Protein AF-A0A350IWK3-F1 (afdb_monomer)

Foldseek 3Di:
DFPWDWDFQDDPPDTWTDTDGQAAEEEEFCDDDQWRHCVSVQVVCLVPHPWYWYWADDPLETFTDTDNDPVQFDQHPPRTTDHDDDTDDQLSYAEYEDEFQAAEPQQFTHDPPSCHCLVRVVSYNAYEYEEAPVRYDHDDDDDPSGDGHPYYIHD

pLDDT: mean 78.11, std 16.42, range [32.16, 96.31]

Mean predicted aligned error: 7.58 Å

Nearest PDB structures (foldseek):
  1sou-assembly1_A  TM=8.693E-01  e=7.064E-11  Aquifex aeolicus
  1wkc-assembly1_A  TM=8.914E-01  e=4.932E-10  Thermus thermophilus HB8
  1ydm-assembly1_A  TM=8.195E-01  e=1.551E-08  Bacillus subtilis
  5n02-assembly1_A  TM=6.049E-01  e=8.762E-02  Myxococcus xanthus DK 1622
  5e38-assembly1_C  TM=3.078E-01  e=1.199E-01  Mycobacterium tuberculosis H37Rv

Solvent-accessible surface area (backbone atoms only — not comparable to full-atom values): 9184 Å² total; per-residue (Å²): 133,86,65,58,44,79,43,74,40,85,44,100,92,47,89,35,76,48,76,45,68,89,60,46,40,34,47,48,65,83,68,63,91,91,44,61,83,49,62,70,46,42,54,49,39,52,75,72,51,63,60,33,28,33,54,28,81,54,89,66,31,63,39,38,16,63,46,80,55,81,86,67,39,40,86,41,74,95,76,37,64,21,55,64,80,67,66,58,65,55,83,69,36,52,37,40,50,37,79,44,67,31,33,26,91,78,30,42,68,42,56,96,80,67,54,35,61,54,68,45,54,89,56,41,76,36,40,34,32,43,31,50,68,84,32,56,44,93,71,71,93,73,59,97,73,61,67,60,40,80,45,74,48,49,73

Secondary structure (DSSP, 8-state):
---EEEEEEEETTEEEEEEEESS-EE------SS----HHHHHHHHHHSS-EEEEEEETTEEEEEEES-GGG-EE-GGG-EE--SPEEPGGG-SEEEEE-SEE-TT--EE-SSS-TTHHHHTT-SEEEEEE-GGGB-S-----TTPPPPSEEEE-

Radius of gyration: 14.92 Å; Cα contacts (8 Å, |Δi|>4): 323; chains: 1; bounding box: 38×37×39 Å

Structure (mmCIF, N/CA/C/O backbone):
data_AF-A0A350IWK3-F1
#
_entry.id   AF-A0A350IWK3-F1
#
loop_
_atom_site.group_PDB
_atom_site.id
_atom_site.type_symbol
_atom_site.label_atom_id
_atom_site.label_alt_id
_atom_site.label_comp_id
_atom_site.label_asym_id
_atom_site.label_entity_id
_atom_site.label_seq_id
_atom_site.pdbx_PDB_ins_code
_atom_site.Cartn_x
_atom_site.Cartn_y
_atom_site.Cartn_z
_atom_site.occupancy
_atom_site.B_iso_or_equiv
_atom_site.auth_seq_id
_atom_site.auth_comp_id
_atom_site.auth_asym_id
_atom_site.auth_atom_id
_atom_site.pdbx_PDB_model_num
ATOM 1 N N . MET A 1 1 ? -25.024 9.715 -7.743 1.00 33.62 1 MET A N 1
ATOM 2 C CA . MET A 1 1 ? -23.892 10.657 -7.831 1.00 33.62 1 MET A CA 1
ATOM 3 C C . MET A 1 1 ? -22.684 9.918 -7.297 1.00 33.62 1 MET A C 1
ATOM 5 O O . MET A 1 1 ? -22.769 9.425 -6.181 1.00 33.62 1 MET A O 1
ATOM 9 N N . ARG A 1 2 ? -21.663 9.690 -8.132 1.00 32.16 2 ARG A N 1
ATOM 10 C CA . ARG A 1 2 ? -20.391 9.110 -7.688 1.00 32.16 2 ARG A CA 1
ATOM 11 C C . ARG A 1 2 ? -19.604 10.245 -7.052 1.00 32.16 2 ARG A C 1
ATOM 13 O O . ARG A 1 2 ? -19.197 11.164 -7.755 1.00 32.16 2 ARG A O 1
ATOM 20 N N . ASP A 1 3 ? -19.497 10.214 -5.733 1.00 37.78 3 ASP A N 1
ATOM 21 C CA . ASP A 1 3 ? -18.648 11.142 -4.998 1.00 37.78 3 ASP A CA 1
ATOM 22 C C . ASP A 1 3 ? -17.224 10.590 -5.089 1.00 37.78 3 ASP A C 1
ATOM 24 O O . ASP A 1 3 ? -16.801 9.815 -4.232 1.00 37.78 3 ASP A O 1
ATOM 28 N N . SER A 1 4 ? -16.548 10.903 -6.194 1.00 37.75 4 SER A N 1
ATOM 29 C CA . SER A 1 4 ? -15.166 10.504 -6.443 1.00 37.75 4 SER A CA 1
ATOM 30 C C . SER A 1 4 ? -14.224 11.627 -6.002 1.00 37.75 4 SER A C 1
ATOM 32 O O . SER A 1 4 ? -14.411 12.779 -6.397 1.00 37.75 4 SER A O 1
ATOM 34 N N . PHE A 1 5 ? -13.220 11.307 -5.187 1.00 45.19 5 PHE A N 1
ATOM 35 C CA . PHE A 1 5 ? -12.220 12.274 -4.707 1.00 45.19 5 PHE A CA 1
ATOM 36 C C . PHE A 1 5 ? -10.936 12.190 -5.526 1.00 45.19 5 PHE A C 1
ATOM 38 O O . PHE A 1 5 ? -10.643 11.131 -6.070 1.00 45.19 5 PHE A O 1
ATOM 45 N N . LEU A 1 6 ? -10.198 13.301 -5.609 1.00 43.19 6 LEU A N 1
ATOM 46 C CA . LEU A 1 6 ? -8.987 13.455 -6.412 1.00 43.19 6 LEU A CA 1
ATOM 47 C C . LEU A 1 6 ? -7.758 13.472 -5.499 1.00 43.19 6 LEU A C 1
ATOM 49 O O . LEU A 1 6 ? -7.542 14.458 -4.796 1.00 43.19 6 LEU A O 1
ATOM 53 N N . ILE A 1 7 ? -6.952 12.413 -5.515 1.00 54.84 7 ILE A N 1
ATOM 54 C CA . ILE A 1 7 ? -5.631 12.445 -4.872 1.00 54.84 7 ILE A CA 1
ATOM 55 C C . ILE A 1 7 ? -4.611 12.955 -5.889 1.00 54.84 7 ILE A C 1
ATOM 57 O O . ILE A 1 7 ? -4.555 12.453 -7.013 1.00 54.84 7 ILE A O 1
ATOM 61 N N . PHE A 1 8 ? -3.849 13.971 -5.487 1.00 49.22 8 PHE A N 1
ATOM 62 C CA . PHE A 1 8 ? -2.804 14.601 -6.284 1.00 49.22 8 PHE A CA 1
ATOM 63 C C . PHE A 1 8 ? -1.438 14.060 -5.862 1.00 49.22 8 PHE A C 1
ATOM 65 O O . PHE A 1 8 ? -1.075 14.155 -4.690 1.00 49.22 8 PHE A O 1
ATOM 72 N N . PHE A 1 9 ? -0.697 13.520 -6.824 1.00 52.00 9 PHE A N 1
ATOM 73 C CA . PHE A 1 9 ? 0.733 13.265 -6.698 1.00 52.00 9 PHE A CA 1
ATOM 74 C C . PHE A 1 9 ? 1.436 14.327 -7.552 1.00 52.00 9 PHE A C 1
ATOM 76 O O . PHE A 1 9 ? 1.142 14.430 -8.743 1.00 52.00 9 PHE A O 1
ATOM 83 N N . ASP A 1 10 ? 2.260 15.172 -6.928 1.00 39.41 10 ASP A N 1
ATOM 84 C CA . ASP A 1 10 ? 3.076 16.176 -7.622 1.00 39.41 10 ASP A CA 1
ATOM 85 C C . ASP A 1 10 ? 4.519 15.693 -7.641 1.00 39.41 10 ASP A C 1
ATOM 87 O O . ASP A 1 10 ? 5.173 15.668 -6.597 1.00 39.41 10 ASP A O 1
ATOM 91 N N . GLU A 1 11 ? 5.036 15.383 -8.820 1.00 46.12 11 GLU A N 1
ATOM 92 C CA . GLU A 1 11 ? 6.419 15.711 -9.126 1.00 46.12 11 GLU A CA 1
ATOM 93 C C . GLU A 1 11 ? 6.443 16.525 -10.416 1.00 46.12 11 GLU A C 1
ATOM 95 O O . GLU A 1 11 ? 5.673 16.280 -11.349 1.00 46.12 11 GLU A O 1
ATOM 100 N N . CYS A 1 12 ? 7.294 17.556 -10.423 1.00 40.09 12 CYS A N 1
ATOM 101 C CA . CYS A 1 12 ? 7.477 18.515 -11.506 1.00 40.09 12 CYS A CA 1
ATOM 102 C C . CYS A 1 12 ? 7.205 17.887 -12.888 1.00 40.09 12 CYS A C 1
ATOM 104 O O . CYS A 1 12 ? 8.060 17.186 -13.415 1.00 40.09 12 CYS A O 1
ATOM 106 N N . HIS A 1 13 ? 6.048 18.219 -13.479 1.00 37.75 13 HIS A N 1
ATOM 107 C CA . HIS A 1 13 ? 5.638 18.030 -14.885 1.00 37.75 13 HIS A CA 1
ATOM 108 C C . HIS A 1 13 ? 4.591 16.944 -15.229 1.00 37.75 13 HIS A C 1
ATOM 110 O O . HIS A 1 13 ? 4.029 17.045 -16.324 1.00 37.75 13 HIS A O 1
ATOM 116 N N . SER A 1 14 ? 4.194 16.039 -14.324 1.00 41.09 14 SER A N 1
ATOM 117 C CA . SER A 1 14 ? 3.117 15.049 -14.573 1.00 41.09 14 SER A CA 1
ATOM 118 C C . SER A 1 14 ? 1.984 15.200 -13.557 1.00 41.09 14 SER A C 1
ATOM 120 O O . SER A 1 14 ? 2.236 15.332 -12.369 1.00 41.09 14 SER A O 1
ATOM 122 N N . LYS A 1 15 ? 0.715 15.205 -13.992 1.00 47.72 15 LYS A N 1
ATOM 123 C CA . LYS A 1 15 ? -0.431 15.189 -13.063 1.00 47.72 15 LYS A CA 1
ATOM 124 C C . LYS A 1 15 ? -1.127 13.845 -13.144 1.00 47.72 15 LYS A C 1
ATOM 126 O O . LYS A 1 15 ? -1.816 13.580 -14.130 1.00 47.72 15 LYS A O 1
ATOM 131 N N . SER A 1 16 ? -0.993 13.050 -12.093 1.00 52.12 16 SER A N 1
ATOM 132 C CA . SER A 1 16 ? -1.735 11.804 -11.947 1.00 52.12 16 SER A CA 1
ATOM 133 C C . SER A 1 16 ? -2.844 11.950 -10.924 1.00 52.12 16 SER A C 1
ATOM 135 O O . SER A 1 16 ? -2.706 12.607 -9.892 1.00 52.12 16 SER A O 1
ATOM 137 N N . TYR A 1 17 ? -3.977 11.347 -11.260 1.00 51.50 17 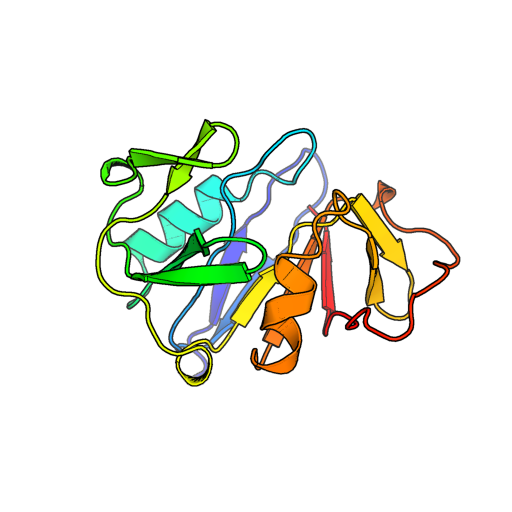TYR A N 1
ATOM 138 C CA . TYR A 1 17 ? -5.231 11.504 -10.553 1.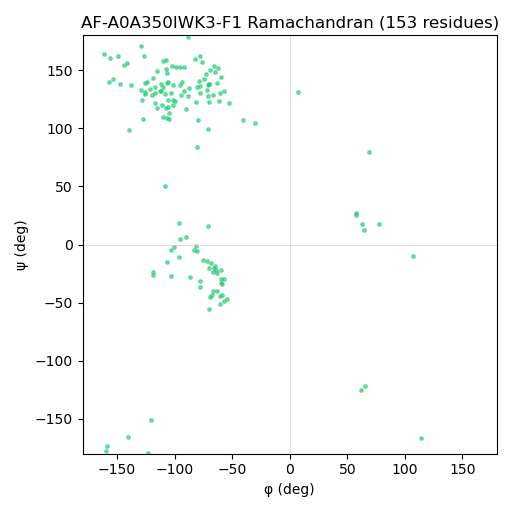00 51.50 17 TYR A CA 1
ATOM 139 C C . TYR A 1 17 ? -5.789 10.134 -10.224 1.00 51.50 17 TYR A C 1
ATOM 141 O O . TYR A 1 17 ? -6.029 9.325 -11.121 1.00 51.50 17 TYR A O 1
ATOM 149 N N . LEU A 1 18 ? -6.047 9.8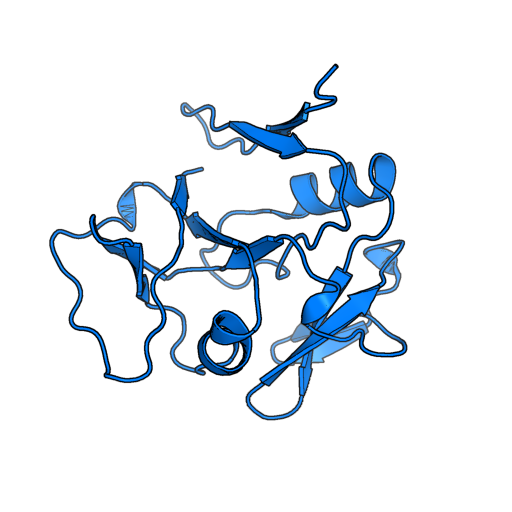96 -8.944 1.00 57.94 18 LEU A N 1
ATOM 150 C CA . LEU A 1 18 ? -6.805 8.733 -8.518 1.00 57.94 18 LEU A CA 1
ATOM 151 C C . LEU A 1 18 ? -8.202 9.162 -8.101 1.00 57.94 18 LEU A C 1
ATOM 153 O O . LEU A 1 18 ? -8.341 10.015 -7.228 1.00 57.94 18 LEU A O 1
ATOM 157 N N . PHE A 1 19 ? -9.208 8.546 -8.722 1.00 51.25 19 PHE A N 1
ATOM 158 C CA . PHE A 1 19 ? -10.609 8.676 -8.344 1.00 51.25 19 PHE A CA 1
ATOM 159 C C . PHE A 1 19 ? -10.965 7.594 -7.329 1.00 51.25 19 PHE A C 1
ATOM 161 O O . PHE A 1 19 ? -10.927 6.405 -7.641 1.00 51.25 19 PHE A O 1
ATOM 168 N N . LEU A 1 20 ? -11.322 8.015 -6.120 1.00 54.09 20 LEU A N 1
ATOM 169 C CA . LEU A 1 20 ? -11.719 7.122 -5.035 1.00 54.09 20 LEU A CA 1
ATOM 170 C C . LEU A 1 20 ? -13.232 7.207 -4.789 1.00 54.09 20 LEU A C 1
ATOM 172 O O . LEU A 1 20 ? -13.722 8.272 -4.424 1.00 54.09 20 LEU A O 1
ATOM 176 N N . ASP A 1 21 ? -13.966 6.105 -4.978 1.00 50.69 21 ASP A N 1
ATOM 177 C CA . ASP A 1 21 ? -15.399 6.000 -4.645 1.00 50.69 21 ASP A CA 1
ATOM 178 C C . ASP A 1 21 ? -15.585 5.743 -3.141 1.00 50.69 21 ASP A C 1
ATOM 180 O O . ASP A 1 21 ? -14.900 4.883 -2.601 1.00 50.69 21 ASP A O 1
ATOM 184 N N . LYS A 1 22 ? -16.529 6.432 -2.472 1.00 46.28 22 LYS A N 1
ATOM 185 C CA . LYS A 1 22 ? -16.849 6.258 -1.032 1.00 46.28 22 LYS A CA 1
ATOM 186 C C . LYS A 1 22 ? -16.852 4.775 -0.586 1.00 46.28 22 LYS A C 1
ATOM 188 O O . LYS A 1 22 ? -17.806 4.053 -0.873 1.00 46.28 22 LYS A O 1
ATOM 193 N N . GLY A 1 23 ? -15.826 4.372 0.169 1.00 50.59 23 GLY A N 1
ATOM 194 C CA . GLY A 1 23 ? -15.609 3.046 0.771 1.00 50.59 23 GLY A CA 1
ATOM 195 C C . GLY A 1 23 ? -14.630 3.133 1.954 1.00 50.59 23 GLY A C 1
ATOM 196 O O . GLY A 1 23 ? -14.283 4.242 2.355 1.00 50.59 23 GLY A O 1
ATOM 197 N N . HIS A 1 24 ? -14.212 2.006 2.539 1.00 51.69 24 HIS A N 1
ATOM 198 C CA . HIS A 1 24 ? -13.167 1.991 3.577 1.00 51.69 24 HIS A CA 1
ATOM 199 C C . HIS A 1 24 ? -11.806 2.045 2.875 1.00 51.69 24 HIS A C 1
ATOM 201 O O . HIS A 1 24 ? -11.510 1.200 2.030 1.00 51.69 24 HIS A O 1
ATOM 207 N N . PHE A 1 25 ? -10.973 3.042 3.172 1.00 60.44 25 PHE A N 1
ATOM 208 C CA . PHE A 1 25 ? -9.769 3.298 2.380 1.00 60.44 25 PHE A CA 1
ATOM 209 C C . PHE A 1 25 ? -8.503 2.929 3.139 1.00 60.44 25 PHE A C 1
ATOM 211 O O . PHE A 1 25 ? -8.260 3.404 4.241 1.00 60.44 25 PHE A O 1
ATOM 218 N N . ILE A 1 26 ? -7.627 2.144 2.520 1.00 60.78 26 ILE A N 1
ATOM 219 C CA . ILE A 1 26 ? -6.245 2.034 2.988 1.00 60.78 26 ILE A CA 1
ATOM 220 C C . ILE A 1 26 ? -5.379 2.877 2.086 1.00 60.78 26 ILE A C 1
ATOM 222 O O . ILE A 1 26 ? -5.264 2.621 0.886 1.00 60.78 26 ILE A O 1
ATOM 226 N N . ILE A 1 27 ? -4.725 3.852 2.702 1.00 62.16 27 ILE A N 1
ATOM 227 C CA . ILE A 1 27 ? -3.599 4.539 2.094 1.00 62.16 27 ILE A CA 1
ATOM 228 C C . ILE A 1 27 ? -2.352 3.980 2.743 1.00 62.16 27 ILE A C 1
ATOM 230 O O . ILE A 1 27 ? -2.301 3.749 3.942 1.00 62.16 27 ILE A O 1
ATOM 234 N N . ALA A 1 28 ? -1.411 3.604 1.900 1.00 62.38 28 ALA A N 1
ATOM 235 C CA . ALA A 1 28 ? -0.393 2.656 2.272 1.00 62.38 28 ALA A CA 1
ATOM 236 C C . ALA A 1 28 ? 0.829 3.291 2.911 1.00 62.38 28 ALA A C 1
ATOM 238 O O . ALA A 1 28 ? 0.896 4.498 3.083 1.00 62.38 28 ALA A O 1
ATOM 239 N N . HIS A 1 29 ? 1.731 2.378 3.269 1.00 61.22 29 HIS A N 1
ATOM 240 C CA . HIS A 1 29 ? 3.129 2.527 3.645 1.00 61.22 29 HIS A CA 1
ATOM 241 C C . HIS A 1 29 ? 3.657 3.953 3.818 1.00 61.22 29 HIS A C 1
ATOM 243 O O . HIS A 1 29 ? 3.574 4.801 2.937 1.00 61.22 29 HIS A O 1
ATOM 249 N N . LEU A 1 30 ? 4.340 4.185 4.934 1.00 61.25 30 LEU A N 1
ATOM 250 C CA . LEU A 1 30 ? 5.240 5.325 4.970 1.00 61.25 30 LEU A CA 1
ATOM 251 C C . LEU A 1 30 ? 6.386 5.052 3.986 1.00 61.25 30 LEU A C 1
ATOM 253 O O . LEU A 1 30 ? 6.972 3.966 4.064 1.00 61.25 30 LEU A O 1
ATOM 257 N N . PRO A 1 31 ? 6.684 5.999 3.081 1.00 59.59 31 PRO A N 1
ATOM 258 C CA . PRO A 1 31 ? 7.674 5.798 2.043 1.00 59.59 31 PRO A CA 1
ATOM 259 C C . PRO A 1 31 ? 9.045 5.513 2.654 1.00 59.59 31 PRO A C 1
ATOM 261 O O . PRO A 1 31 ? 9.526 6.232 3.535 1.00 59.59 31 PRO A O 1
ATOM 264 N N . VAL A 1 32 ? 9.677 4.457 2.167 1.00 63.00 32 VAL A N 1
ATOM 265 C CA . VAL A 1 32 ? 11.035 4.046 2.507 1.00 63.00 32 VAL A CA 1
ATOM 266 C C . VAL A 1 32 ? 11.875 4.126 1.238 1.00 63.00 32 VAL A C 1
ATOM 268 O O . VAL A 1 32 ? 11.475 3.658 0.181 1.00 63.00 32 VAL A O 1
ATOM 271 N N . HIS A 1 33 ? 13.083 4.679 1.333 1.00 71.62 33 HIS A N 1
ATOM 272 C CA . HIS A 1 33 ? 14.019 4.775 0.204 1.00 71.62 33 HIS A CA 1
ATOM 273 C C . HIS A 1 33 ? 13.540 5.682 -0.951 1.00 71.62 33 HIS A C 1
ATOM 275 O O . HIS A 1 33 ? 13.382 6.880 -0.742 1.00 71.62 33 HIS A O 1
ATOM 281 N N . GLN A 1 34 ? 13.422 5.141 -2.170 1.00 71.50 34 GLN A N 1
ATOM 282 C CA . GLN A 1 34 ? 13.068 5.847 -3.413 1.00 71.50 34 GLN A CA 1
ATOM 283 C C . GLN A 1 34 ? 11.643 5.466 -3.839 1.00 71.50 34 GLN A C 1
ATOM 285 O O . GLN A 1 34 ? 11.409 5.024 -4.960 1.00 71.50 34 GLN A O 1
ATOM 290 N N . GLU A 1 35 ? 10.709 5.560 -2.899 1.00 76.62 35 GLU A N 1
ATOM 291 C CA . GLU A 1 35 ? 9.281 5.368 -3.140 1.00 76.62 35 GLU A CA 1
ATOM 292 C C . GLU A 1 35 ? 8.609 6.727 -3.372 1.00 76.62 35 GLU A C 1
ATOM 294 O O . GLU A 1 35 ? 9.065 7.756 -2.866 1.00 76.62 35 GLU A O 1
ATOM 299 N N . VAL A 1 36 ? 7.504 6.730 -4.119 1.00 79.38 36 VAL A N 1
ATOM 300 C CA . VAL A 1 36 ? 6.671 7.926 -4.294 1.00 79.38 36 VAL A CA 1
ATOM 301 C C . VAL A 1 36 ? 6.207 8.422 -2.927 1.00 79.38 36 VAL A C 1
ATOM 303 O O . VAL A 1 36 ? 5.687 7.653 -2.115 1.00 79.38 36 VAL A O 1
ATOM 306 N N . ASN A 1 37 ? 6.346 9.723 -2.673 1.00 78.56 37 ASN A N 1
ATOM 307 C CA . ASN A 1 37 ? 5.862 10.307 -1.432 1.00 78.56 37 ASN A CA 1
ATOM 308 C C . ASN A 1 37 ? 4.326 10.352 -1.407 1.00 78.56 37 ASN A C 1
ATOM 310 O O . ASN A 1 37 ? 3.704 11.265 -1.949 1.00 78.56 37 ASN A O 1
ATOM 314 N N . ILE A 1 38 ? 3.719 9.382 -0.725 1.00 79.44 38 ILE A N 1
ATOM 315 C CA . ILE A 1 38 ? 2.265 9.295 -0.566 1.00 79.44 38 ILE A CA 1
ATOM 316 C C . ILE A 1 38 ? 1.747 9.923 0.738 1.00 79.44 38 ILE A C 1
ATOM 318 O O . ILE A 1 38 ? 0.546 9.866 0.994 1.00 79.44 38 ILE A O 1
ATOM 322 N N . ILE A 1 39 ? 2.603 10.560 1.550 1.00 80.31 39 ILE A N 1
ATOM 323 C CA . ILE A 1 39 ? 2.182 11.219 2.802 1.00 80.31 39 ILE A CA 1
ATOM 324 C C . ILE A 1 39 ? 1.058 12.243 2.563 1.00 80.31 39 ILE A C 1
ATOM 326 O O . ILE A 1 39 ? 0.047 12.148 3.260 1.00 80.31 39 ILE A O 1
ATOM 330 N N . PRO A 1 40 ? 1.130 13.140 1.554 1.00 77.94 40 PRO A N 1
ATOM 331 C CA . PRO A 1 40 ? 0.048 14.097 1.302 1.00 77.94 40 PRO A CA 1
ATOM 332 C C . PRO A 1 40 ? -1.294 13.420 0.991 1.00 77.94 40 PRO A C 1
ATOM 334 O O . PRO A 1 40 ? -2.355 13.919 1.365 1.00 77.94 40 PRO A O 1
ATOM 337 N N . ALA A 1 41 ? -1.259 12.255 0.334 1.00 76.69 41 ALA A N 1
ATOM 338 C CA . ALA A 1 41 ? -2.449 11.457 0.071 1.00 76.69 41 ALA A CA 1
ATOM 339 C C . ALA A 1 41 ? -3.040 10.886 1.368 1.00 76.69 41 ALA A C 1
ATOM 341 O O . ALA A 1 41 ? -4.257 10.946 1.554 1.00 76.69 41 ALA A O 1
ATOM 342 N N . ILE A 1 42 ? -2.189 10.375 2.270 1.00 80.38 42 ILE A N 1
ATOM 343 C CA . ILE A 1 42 ? -2.605 9.874 3.589 1.00 80.38 42 ILE A CA 1
ATOM 344 C C . ILE A 1 42 ? -3.248 11.003 4.399 1.00 80.38 42 ILE A C 1
ATOM 346 O O . ILE A 1 42 ? -4.362 10.840 4.888 1.00 80.38 42 ILE A O 1
ATOM 350 N N . GLU A 1 43 ? -2.584 12.155 4.507 1.00 81.56 43 GLU A N 1
ATOM 351 C CA . GLU A 1 43 ? -3.083 13.320 5.249 1.00 81.56 43 GLU A CA 1
ATOM 352 C C . GLU A 1 43 ? -4.430 13.802 4.707 1.00 81.56 43 GLU A C 1
ATOM 354 O O . GLU A 1 43 ? -5.367 14.051 5.471 1.00 81.56 43 GLU A O 1
ATOM 359 N N . TYR A 1 44 ? -4.566 13.870 3.380 1.00 78.44 44 TYR A N 1
ATOM 360 C CA . TYR A 1 44 ? -5.827 14.223 2.741 1.00 78.44 44 TYR A CA 1
ATOM 361 C C . TYR A 1 44 ? -6.937 13.223 3.083 1.00 78.44 44 TYR A C 1
ATOM 363 O O . TYR A 1 44 ? -8.055 13.629 3.410 1.00 78.44 44 TYR A O 1
ATOM 371 N N . ALA A 1 45 ? -6.652 11.921 3.040 1.00 78.31 45 ALA A N 1
ATOM 372 C CA . ALA A 1 45 ? -7.636 10.900 3.377 1.00 78.31 45 ALA A CA 1
ATOM 373 C C . ALA A 1 45 ? -8.030 10.918 4.850 1.00 78.31 45 ALA A C 1
ATOM 375 O O . ALA A 1 45 ? -9.215 10.810 5.144 1.00 78.31 45 ALA A O 1
ATOM 376 N N . LEU A 1 46 ? -7.076 11.126 5.760 1.00 81.06 46 LEU A N 1
ATOM 377 C CA . LEU A 1 46 ? -7.359 11.296 7.186 1.00 81.06 46 LEU A CA 1
ATOM 378 C C . LEU A 1 46 ? -8.295 12.491 7.433 1.00 81.06 46 LEU A C 1
ATOM 380 O O . LEU A 1 46 ? -9.153 12.434 8.310 1.00 81.06 46 LEU A O 1
ATOM 384 N N . CYS A 1 47 ? -8.182 13.552 6.626 1.00 81.81 47 CYS A N 1
ATOM 385 C CA . CYS A 1 47 ? -9.054 14.724 6.719 1.00 81.81 47 CYS A CA 1
ATOM 386 C C . CYS A 1 47 ? -10.447 14.532 6.095 1.00 81.81 47 CYS A C 1
ATOM 388 O O . CYS A 1 47 ? -11.399 15.196 6.510 1.00 81.81 47 CYS A O 1
ATOM 390 N N . THR A 1 48 ? -10.573 13.709 5.050 1.00 74.69 48 THR A N 1
ATOM 391 C CA . THR A 1 48 ? -11.752 13.726 4.157 1.00 74.69 48 THR A CA 1
ATOM 392 C C . THR A 1 48 ? -12.540 12.424 4.113 1.00 74.69 48 THR A C 1
ATOM 394 O O . THR A 1 48 ? -13.731 12.439 3.789 1.00 74.69 48 THR A O 1
ATOM 397 N N . LEU A 1 49 ? -11.904 11.304 4.440 1.00 72.75 49 LEU A N 1
ATOM 398 C CA . LEU A 1 49 ? -12.477 9.971 4.353 1.00 72.75 49 LEU A CA 1
ATOM 399 C C . LEU A 1 49 ? -12.770 9.439 5.755 1.00 72.75 49 LEU A C 1
ATOM 401 O O . LEU A 1 49 ? -12.229 9.898 6.759 1.00 72.75 49 LEU A O 1
ATOM 405 N N . LYS A 1 50 ? -13.667 8.458 5.825 1.00 66.25 50 LYS A N 1
ATOM 406 C CA . LYS A 1 50 ? -13.859 7.664 7.036 1.00 66.25 50 LYS A CA 1
ATOM 407 C C . LYS A 1 50 ? -13.019 6.400 6.878 1.00 66.25 50 LYS A C 1
ATOM 409 O O . LYS A 1 50 ? -13.026 5.818 5.796 1.00 66.25 50 LYS A O 1
ATOM 414 N N . ASN A 1 51 ? -12.326 6.009 7.947 1.00 77.25 51 ASN A N 1
ATOM 415 C CA . ASN A 1 51 ? -11.576 4.757 8.049 1.00 77.25 51 ASN A CA 1
ATOM 416 C C . ASN A 1 51 ? -10.330 4.700 7.144 1.00 77.25 51 ASN A C 1
ATOM 418 O O . ASN A 1 51 ? -10.358 4.081 6.081 1.00 77.25 51 ASN A O 1
ATOM 422 N N . VAL A 1 52 ? -9.239 5.338 7.588 1.00 84.38 52 VAL A N 1
ATOM 423 C CA . VAL A 1 52 ? -7.893 5.146 7.028 1.00 84.38 52 VAL A CA 1
ATOM 424 C C . VAL A 1 52 ? -7.198 4.049 7.816 1.00 84.38 52 VAL A C 1
ATOM 426 O O . VAL A 1 52 ? -7.191 4.085 9.044 1.00 84.38 52 VAL A O 1
ATOM 429 N N . TYR A 1 53 ? -6.584 3.090 7.134 1.00 88.00 53 TYR A N 1
ATOM 430 C CA . TYR A 1 53 ? -5.770 2.074 7.795 1.00 88.00 53 TYR A CA 1
ATOM 431 C C . TYR A 1 53 ? -4.336 2.150 7.307 1.00 88.00 53 TYR A C 1
ATOM 433 O O . TYR A 1 53 ? -4.096 2.384 6.127 1.00 88.00 53 TYR A O 1
ATOM 441 N N . LEU A 1 54 ? -3.391 1.910 8.210 1.00 89.00 54 LEU A N 1
ATOM 442 C CA . LEU A 1 54 ? -1.969 1.862 7.895 1.00 89.00 54 LEU A CA 1
ATOM 443 C C . LEU A 1 54 ? -1.419 0.450 8.137 1.00 89.00 54 LEU A C 1
ATOM 445 O O . LEU A 1 54 ? -1.941 -0.285 8.988 1.00 89.00 54 LEU A O 1
ATOM 449 N N . PRO A 1 55 ? -0.394 0.024 7.378 1.00 88.62 55 PRO A N 1
ATOM 450 C CA . PRO A 1 55 ? 0.216 -1.279 7.570 1.00 88.62 55 PRO A CA 1
ATOM 451 C C . PRO A 1 55 ? 1.097 -1.301 8.826 1.00 88.62 55 PRO A C 1
ATOM 453 O O . PRO A 1 55 ? 1.835 -0.362 9.114 1.00 88.62 55 PRO A O 1
ATOM 456 N N . ARG A 1 56 ? 1.067 -2.425 9.537 1.00 88.94 56 ARG A N 1
ATOM 457 C CA . ARG A 1 56 ? 1.971 -2.783 10.634 1.00 88.94 56 ARG A CA 1
ATOM 458 C C . ARG A 1 56 ? 2.592 -4.141 10.342 1.00 88.94 56 ARG A C 1
ATOM 460 O O . ARG A 1 56 ? 1.863 -5.098 10.058 1.00 88.94 56 ARG A O 1
ATOM 467 N N . ALA A 1 57 ? 3.913 -4.262 10.436 1.00 87.25 57 ALA A N 1
ATOM 468 C CA . ALA A 1 57 ? 4.565 -5.545 10.224 1.00 87.25 57 ALA A CA 1
ATOM 469 C C . ALA A 1 57 ? 4.255 -6.517 11.376 1.00 87.25 57 ALA A C 1
ATOM 471 O O . ALA A 1 57 ? 4.277 -6.163 12.554 1.00 87.25 57 ALA A O 1
ATOM 472 N N . LYS A 1 58 ? 3.986 -7.784 11.047 1.00 88.75 58 LYS A N 1
ATOM 473 C CA . LYS A 1 58 ? 3.868 -8.871 12.029 1.00 88.75 58 LYS A CA 1
ATOM 474 C C . LYS A 1 58 ? 4.534 -10.127 11.483 1.00 88.75 58 LYS A C 1
ATOM 476 O O . LYS A 1 58 ? 3.945 -10.868 10.699 1.00 88.75 58 LYS A O 1
ATOM 481 N N . GLY A 1 59 ? 5.775 -10.381 11.893 1.00 87.75 59 GLY A N 1
ATOM 482 C CA . GLY A 1 59 ? 6.578 -11.452 11.297 1.00 87.75 59 GLY A CA 1
ATOM 483 C C . GLY A 1 59 ? 6.800 -11.184 9.808 1.00 87.75 59 GLY A C 1
ATOM 484 O O . GLY A 1 59 ? 7.246 -10.100 9.455 1.00 87.75 59 GLY A O 1
ATOM 485 N N . ASN A 1 60 ? 6.450 -12.137 8.938 1.00 85.56 60 ASN A N 1
ATOM 486 C CA . ASN A 1 60 ? 6.574 -11.986 7.481 1.00 85.56 60 ASN A CA 1
ATOM 487 C C . ASN A 1 60 ? 5.274 -11.534 6.786 1.00 85.56 60 ASN A C 1
ATOM 489 O O . ASN A 1 60 ? 5.122 -11.717 5.583 1.00 85.56 60 ASN A O 1
ATOM 493 N N . THR A 1 61 ? 4.319 -10.966 7.530 1.00 89.19 61 THR A N 1
ATOM 494 C CA . THR A 1 61 ? 3.045 -10.473 6.983 1.00 89.19 61 THR A CA 1
ATOM 495 C C . THR A 1 61 ? 2.753 -9.038 7.417 1.00 89.19 61 THR A C 1
ATOM 497 O O . THR A 1 61 ? 3.467 -8.480 8.254 1.00 89.19 61 THR A O 1
ATOM 500 N N . LEU A 1 62 ? 1.718 -8.440 6.830 1.00 89.44 62 LEU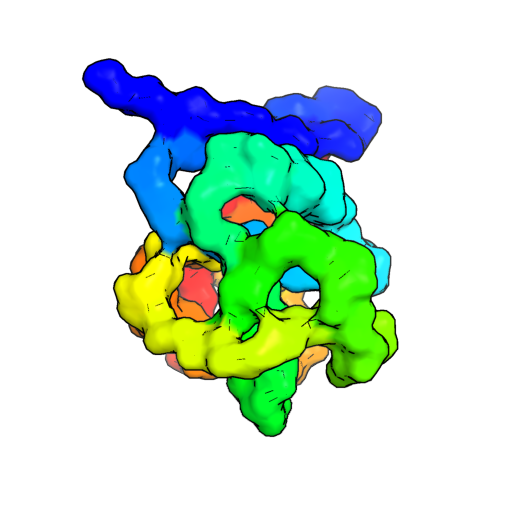 A N 1
ATOM 501 C CA . LEU A 1 62 ? 1.234 -7.102 7.154 1.00 89.44 62 LEU A CA 1
ATOM 502 C C . LEU A 1 62 ? -0.138 -7.202 7.797 1.00 89.44 62 LEU A C 1
ATOM 504 O O . LEU A 1 62 ? -1.017 -7.874 7.279 1.00 89.44 62 LEU A O 1
ATOM 508 N N . GLN A 1 63 ? -0.330 -6.508 8.907 1.00 91.69 63 GLN A N 1
ATOM 509 C CA . GLN A 1 63 ? -1.651 -6.238 9.455 1.00 91.69 63 GLN A CA 1
ATOM 510 C C . GLN A 1 63 ? -2.047 -4.805 9.129 1.00 91.69 63 GLN A C 1
ATOM 512 O O . GLN A 1 63 ? -1.177 -3.952 8.995 1.00 91.69 63 GLN A O 1
ATOM 517 N N . PHE A 1 64 ? -3.344 -4.531 9.057 1.00 90.69 64 PHE A N 1
ATOM 518 C CA . PHE A 1 64 ? -3.851 -3.174 8.893 1.00 90.69 64 PHE A CA 1
ATOM 519 C C . PHE A 1 64 ? -4.530 -2.730 10.171 1.00 90.69 64 PHE A C 1
ATOM 521 O O . PHE A 1 64 ? -5.273 -3.502 10.772 1.00 90.69 64 PHE A O 1
ATOM 528 N N . VAL A 1 65 ? -4.244 -1.508 10.598 1.00 91.12 65 VAL A N 1
ATOM 529 C CA . VAL A 1 65 ? -4.785 -0.926 11.825 1.00 91.12 65 VAL A CA 1
ATOM 530 C C . VAL A 1 65 ? -5.365 0.429 11.474 1.00 91.12 65 VAL A C 1
ATOM 532 O O . VAL A 1 65 ? -4.733 1.204 10.754 1.00 91.12 65 VAL A O 1
ATOM 535 N N . GLU A 1 66 ? -6.574 0.688 11.958 1.00 89.69 66 GLU A N 1
ATOM 536 C CA . GLU A 1 66 ? -7.245 1.964 11.735 1.00 89.69 66 GLU A CA 1
ATOM 537 C C . GLU A 1 66 ? -6.444 3.091 12.384 1.00 89.69 66 GLU A C 1
ATOM 539 O O . GLU A 1 66 ? -5.883 2.931 13.467 1.00 89.69 66 GLU A O 1
ATOM 544 N N . THR A 1 67 ? -6.338 4.215 11.692 1.00 87.25 67 THR A N 1
ATOM 545 C CA . THR A 1 67 ? -5.569 5.377 12.122 1.00 87.25 67 THR A CA 1
ATOM 546 C C . THR A 1 67 ? -6.359 6.644 11.841 1.00 87.25 67 THR A C 1
ATOM 548 O O . THR A 1 67 ? -6.949 6.800 10.775 1.00 87.25 67 THR A O 1
ATOM 551 N N . ASP A 1 68 ? -6.339 7.557 12.804 1.00 85.81 68 ASP A N 1
ATOM 552 C CA . ASP A 1 68 ? -6.922 8.896 12.727 1.00 85.81 68 ASP A CA 1
ATOM 553 C C . ASP A 1 68 ? -5.858 10.002 12.602 1.00 85.81 68 ASP A C 1
ATOM 555 O O . ASP A 1 68 ? -6.182 11.121 12.210 1.00 85.81 68 ASP A O 1
ATOM 559 N N . SER A 1 69 ? -4.586 9.697 12.885 1.00 85.81 69 SER A N 1
ATOM 560 C CA . SER A 1 69 ? -3.465 10.627 12.741 1.00 85.81 69 SER A CA 1
ATOM 561 C C . SER A 1 69 ? -2.121 9.928 12.504 1.00 85.81 69 SER A C 1
ATOM 563 O O . SER A 1 69 ? -1.806 8.914 13.129 1.00 85.81 69 SER A O 1
ATOM 565 N N . LEU A 1 70 ? -1.279 10.533 11.659 1.00 84.56 70 LEU A N 1
ATOM 566 C CA . LEU A 1 70 ? 0.127 10.146 11.491 1.00 84.56 70 LEU A CA 1
ATOM 567 C C . LEU A 1 70 ? 0.975 10.421 12.748 1.00 84.56 70 LEU A C 1
ATOM 569 O O . LEU A 1 70 ? 1.971 9.737 12.974 1.00 84.56 70 LEU A O 1
ATOM 573 N N . ASP A 1 71 ? 0.562 11.355 13.609 1.00 85.31 71 ASP A N 1
ATOM 574 C CA . ASP A 1 71 ? 1.270 11.674 14.858 1.00 85.31 71 ASP A CA 1
ATOM 575 C C . ASP A 1 71 ? 1.155 10.555 15.906 1.00 85.31 71 ASP A C 1
ATOM 577 O O . ASP A 1 71 ? 1.951 10.475 16.842 1.00 85.31 71 ASP A O 1
ATOM 581 N N . ALA A 1 72 ? 0.157 9.675 15.764 1.00 82.50 72 ALA A N 1
ATOM 582 C CA . ALA A 1 72 ? -0.064 8.544 16.663 1.00 82.50 72 ALA A CA 1
ATOM 583 C C . ALA A 1 72 ? 0.850 7.340 16.358 1.00 82.50 72 ALA A C 1
ATOM 585 O O . ALA A 1 72 ? 0.844 6.347 17.098 1.00 82.50 72 ALA A O 1
ATOM 586 N N . LEU A 1 73 ? 1.634 7.408 15.276 1.00 85.81 73 LEU A N 1
ATOM 587 C CA . LEU A 1 73 ? 2.538 6.341 14.867 1.00 85.81 73 LEU A CA 1
ATOM 588 C C . LEU A 1 73 ? 3.718 6.217 15.828 1.00 85.81 73 LEU A C 1
ATOM 590 O O . LEU A 1 73 ? 4.319 7.200 16.261 1.00 85.81 73 LEU A O 1
ATOM 594 N N . LYS A 1 74 ? 4.084 4.975 16.148 1.00 82.56 74 LYS A N 1
ATOM 595 C CA . LYS A 1 74 ? 5.273 4.679 16.955 1.00 82.56 74 LYS A CA 1
ATOM 596 C C . LYS A 1 74 ? 6.362 4.078 16.083 1.00 82.56 74 LYS A C 1
ATOM 598 O O . LYS A 1 74 ? 6.024 3.381 15.132 1.00 82.56 74 LYS A O 1
ATOM 603 N N . PRO A 1 75 ? 7.650 4.270 16.409 1.00 78.12 75 PRO A N 1
ATOM 604 C CA . PRO A 1 75 ? 8.723 3.584 15.700 1.00 78.12 75 PRO A CA 1
ATOM 605 C C . PRO A 1 75 ? 8.481 2.069 15.677 1.00 78.12 75 PRO A C 1
ATOM 607 O O . PRO A 1 75 ? 8.342 1.447 16.732 1.00 78.12 75 PRO A O 1
ATOM 610 N N . GLY A 1 76 ? 8.400 1.501 14.477 1.00 71.31 76 GLY A N 1
ATOM 611 C CA . GLY A 1 76 ? 8.147 0.088 14.226 1.00 71.31 76 GLY A CA 1
ATOM 612 C C . GLY A 1 76 ? 9.275 -0.566 13.435 1.00 71.31 76 GLY A C 1
ATOM 613 O O . GLY A 1 76 ? 10.445 -0.174 13.538 1.00 71.31 76 GLY A O 1
ATOM 614 N N . ALA A 1 77 ? 8.946 -1.595 12.652 1.00 65.88 77 ALA A N 1
ATOM 615 C CA . ALA A 1 77 ? 9.936 -2.272 11.822 1.00 65.88 77 ALA A CA 1
ATOM 616 C C . ALA A 1 77 ? 10.584 -1.297 10.821 1.00 65.88 77 ALA A C 1
ATOM 618 O O . ALA A 1 77 ? 9.939 -0.393 10.302 1.00 65.88 77 ALA A O 1
ATOM 619 N N . PHE A 1 78 ? 11.878 -1.481 10.539 1.00 60.28 78 PHE A N 1
ATOM 620 C CA . PHE A 1 78 ? 12.621 -0.680 9.551 1.00 60.28 78 PHE A CA 1
ATOM 621 C C . PHE A 1 78 ? 12.631 0.842 9.804 1.00 60.28 78 PHE A C 1
ATOM 623 O O . PHE A 1 78 ? 12.833 1.606 8.868 1.00 60.28 78 PHE A O 1
ATOM 630 N N . MET A 1 79 ? 12.456 1.286 11.060 1.00 57.34 79 MET A N 1
ATOM 631 C CA . MET A 1 79 ? 12.333 2.709 11.439 1.00 57.34 79 MET A CA 1
ATOM 632 C C . MET A 1 79 ? 11.106 3.410 10.840 1.00 57.34 79 MET A C 1
ATOM 634 O O . MET A 1 79 ? 11.027 4.637 10.825 1.00 57.34 79 MET A O 1
ATOM 638 N N . ILE A 1 80 ? 10.134 2.624 10.386 1.00 70.62 80 ILE A N 1
ATOM 639 C CA . ILE A 1 80 ? 8.871 3.101 9.849 1.00 70.62 80 ILE A CA 1
ATOM 640 C C . ILE A 1 80 ? 7.889 3.269 11.010 1.00 70.62 80 ILE A C 1
ATOM 642 O O . ILE A 1 80 ? 7.799 2.405 11.882 1.00 70.62 80 ILE A O 1
ATOM 646 N N . GLY A 1 81 ? 7.167 4.387 11.048 1.00 78.44 81 GLY A N 1
ATOM 647 C CA . GLY A 1 81 ? 6.069 4.586 11.990 1.00 78.44 81 GLY A CA 1
ATOM 648 C C . GLY A 1 81 ? 4.952 3.556 11.779 1.00 78.44 81 GLY A C 1
ATOM 649 O O . GLY A 1 81 ? 4.402 3.444 10.689 1.00 78.44 81 GLY A O 1
ATOM 650 N N . GLU A 1 82 ? 4.599 2.812 12.823 1.00 85.12 82 GLU A N 1
ATOM 651 C CA . GLU A 1 82 ? 3.543 1.803 12.788 1.00 85.12 82 GLU A CA 1
ATOM 652 C C . GLU A 1 82 ? 2.328 2.218 13.629 1.00 85.12 82 GLU A C 1
ATOM 654 O O . GLU A 1 82 ? 2.478 2.705 14.764 1.00 85.12 82 GLU A O 1
ATOM 659 N N . PRO A 1 83 ? 1.109 1.978 13.116 1.00 89.38 83 PRO A N 1
ATOM 660 C CA . PRO A 1 83 ? -0.120 2.283 13.830 1.00 89.38 83 PRO A CA 1
ATOM 661 C C . PRO A 1 83 ? -0.321 1.362 15.035 1.00 89.38 83 PRO A C 1
ATOM 663 O O . PRO A 1 83 ? 0.104 0.200 15.076 1.00 89.38 83 PRO A O 1
ATOM 666 N N . GLN A 1 84 ? -0.993 1.894 16.049 1.00 89.62 84 GLN A N 1
ATOM 667 C CA . GLN A 1 84 ? -1.251 1.207 17.310 1.00 89.62 84 GLN A CA 1
ATOM 668 C C . GLN A 1 84 ? -2.716 0.790 17.397 1.00 89.62 84 GLN A C 1
ATOM 670 O O . GLN A 1 84 ? -3.588 1.482 16.891 1.00 89.62 84 GLN A O 1
ATOM 675 N N . GLY A 1 85 ? -2.982 -0.331 18.068 1.00 91.25 85 GLY A N 1
ATOM 676 C CA . GLY A 1 85 ? -4.335 -0.867 18.222 1.00 91.25 85 GLY A CA 1
ATOM 677 C C . GLY A 1 85 ? -4.554 -2.199 17.512 1.00 91.25 85 GLY A C 1
ATOM 678 O O . GLY A 1 85 ? -3.601 -2.896 17.127 1.00 91.25 85 GLY A O 1
ATOM 679 N N . GLU A 1 86 ? -5.828 -2.559 17.398 1.00 92.38 86 GLU A N 1
ATOM 680 C CA . GLU A 1 86 ? -6.276 -3.846 16.878 1.00 92.38 86 GLU A CA 1
ATOM 681 C C . GLU A 1 86 ? -6.215 -3.895 15.355 1.00 92.38 86 GLU A C 1
ATOM 683 O O . GLU A 1 86 ? -6.522 -2.928 14.659 1.00 92.38 86 GLU A O 1
ATOM 688 N N . ALA A 1 87 ? -5.796 -5.049 14.842 1.00 92.50 87 ALA A N 1
ATOM 689 C CA . ALA A 1 87 ? -5.767 -5.273 13.410 1.00 92.50 87 ALA A CA 1
ATOM 690 C C . ALA A 1 87 ? -7.174 -5.575 12.891 1.00 92.50 87 ALA A C 1
ATOM 692 O O . ALA A 1 87 ? -7.885 -6.396 13.473 1.00 92.50 87 ALA A O 1
ATOM 693 N N . VAL A 1 88 ? -7.534 -4.976 11.761 1.00 90.62 88 VAL A N 1
ATOM 694 C CA . VAL A 1 88 ? -8.755 -5.329 11.037 1.00 90.62 88 VAL A CA 1
ATOM 695 C C . VAL A 1 88 ? -8.558 -6.553 10.152 1.00 90.62 88 VAL A C 1
ATOM 697 O O . VAL A 1 88 ? -7.437 -6.937 9.801 1.00 90.62 88 VAL A O 1
ATOM 700 N N . ALA A 1 89 ? -9.673 -7.188 9.801 1.00 89.50 89 ALA A N 1
ATOM 701 C CA . ALA A 1 89 ? -9.680 -8.285 8.850 1.00 89.50 89 ALA A CA 1
ATOM 702 C C . ALA A 1 89 ? -9.440 -7.766 7.421 1.00 89.50 89 ALA A C 1
ATOM 704 O O . ALA A 1 89 ? -9.852 -6.665 7.064 1.00 89.50 89 ALA A O 1
ATOM 705 N N . TYR A 1 90 ? -8.764 -8.567 6.592 1.00 87.25 90 TYR A N 1
ATOM 706 C CA . TYR A 1 90 ? -8.411 -8.173 5.220 1.00 87.25 90 TYR A CA 1
ATOM 707 C C . TYR A 1 90 ? -9.630 -7.955 4.309 1.00 87.25 90 TYR A C 1
ATOM 709 O O . TYR A 1 90 ? -9.521 -7.252 3.315 1.00 87.25 90 TYR A O 1
ATOM 717 N N . ASP A 1 91 ? -10.782 -8.539 4.635 1.00 82.31 91 ASP A N 1
ATOM 718 C CA . ASP A 1 91 ? -12.032 -8.379 3.883 1.00 82.31 91 ASP A CA 1
ATOM 719 C C . ASP A 1 91 ? -12.717 -7.024 4.115 1.00 82.31 91 ASP A C 1
ATOM 721 O O . ASP A 1 91 ? -13.591 -6.641 3.341 1.00 82.31 91 ASP A O 1
ATOM 725 N N . GLN A 1 92 ? -12.296 -6.274 5.136 1.00 81.31 92 GLN A N 1
ATOM 726 C CA . GLN A 1 92 ? -12.720 -4.892 5.373 1.00 81.31 92 GLN A CA 1
ATOM 727 C C . GLN A 1 92 ? -11.941 -3.889 4.509 1.00 81.31 92 GLN A C 1
ATOM 729 O O . GLN A 1 92 ? -12.169 -2.685 4.599 1.00 81.31 92 GLN A O 1
ATOM 734 N N . ILE A 1 93 ? -10.997 -4.377 3.698 1.00 80.81 93 ILE A N 1
ATOM 735 C CA . ILE A 1 93 ? -10.059 -3.562 2.937 1.00 80.81 93 ILE A CA 1
ATOM 736 C C . ILE A 1 93 ? -10.454 -3.542 1.463 1.00 80.81 93 ILE A C 1
ATOM 738 O O . ILE A 1 93 ? -10.259 -4.516 0.731 1.00 80.81 93 ILE A O 1
ATOM 742 N N . ASP A 1 94 ? -10.970 -2.400 1.011 1.00 78.44 94 ASP A N 1
ATOM 743 C CA . ASP A 1 94 ? -11.419 -2.241 -0.373 1.00 78.44 94 ASP A CA 1
ATOM 744 C C . ASP 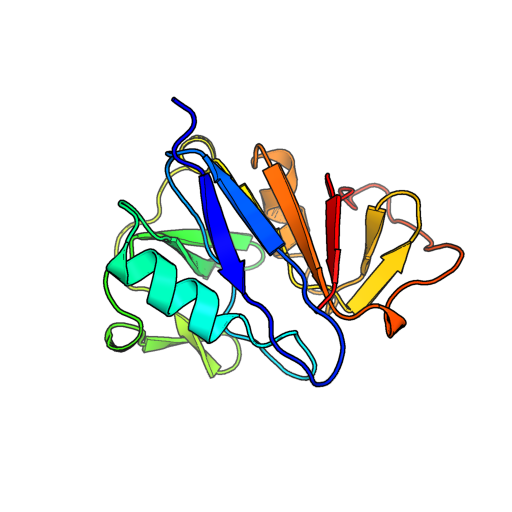A 1 94 ? -10.253 -2.031 -1.351 1.00 78.44 94 ASP A C 1
ATOM 746 O O . ASP A 1 94 ? -10.285 -2.538 -2.473 1.00 78.44 94 ASP A O 1
ATOM 750 N N . LEU A 1 95 ? -9.213 -1.307 -0.932 1.00 81.88 95 LEU A N 1
ATOM 751 C CA . LEU A 1 95 ? -8.093 -0.883 -1.773 1.00 81.88 95 LEU A CA 1
ATOM 752 C C . LEU A 1 95 ? -6.811 -0.819 -0.955 1.00 81.88 95 LEU A C 1
ATOM 754 O O . LEU A 1 95 ? -6.852 -0.290 0.143 1.00 81.88 95 LEU A O 1
ATOM 758 N N . VAL A 1 96 ? -5.686 -1.277 -1.507 1.00 86.31 96 VAL A N 1
ATOM 759 C CA . VAL A 1 96 ? -4.339 -1.088 -0.944 1.00 86.31 96 VAL A CA 1
ATOM 760 C C . VAL A 1 96 ? -3.429 -0.455 -1.993 1.00 86.31 96 VAL A C 1
ATOM 762 O O . VAL A 1 96 ? -3.341 -0.955 -3.119 1.00 86.31 96 VAL A O 1
ATOM 765 N N . PHE A 1 97 ? -2.710 0.603 -1.608 1.00 87.25 97 PHE A N 1
ATOM 766 C CA . PHE A 1 97 ? -1.548 1.066 -2.368 1.00 87.25 97 PHE A CA 1
ATOM 767 C C . PHE A 1 97 ? -0.338 0.181 -2.081 1.00 87.25 97 PHE A C 1
ATOM 769 O O . PHE A 1 97 ? -0.014 -0.133 -0.938 1.00 87.25 97 PHE A O 1
ATOM 776 N N . VAL A 1 98 ? 0.325 -0.269 -3.133 1.00 89.56 98 VAL A N 1
ATOM 777 C CA . VAL A 1 98 ? 1.435 -1.209 -3.037 1.00 89.56 98 VAL A CA 1
ATOM 778 C C . VAL A 1 98 ? 2.691 -0.492 -3.528 1.00 89.56 98 VAL A C 1
ATOM 780 O O . VAL A 1 98 ? 2.716 -0.096 -4.695 1.00 89.56 98 VAL A O 1
ATOM 783 N N . PRO A 1 99 ? 3.718 -0.307 -2.677 1.00 87.56 99 PRO A N 1
ATOM 784 C CA . PRO A 1 99 ? 5.004 0.191 -3.135 1.00 87.56 99 PRO A CA 1
ATOM 785 C C . PRO A 1 99 ? 5.641 -0.827 -4.075 1.00 87.56 99 PRO A C 1
ATOM 787 O O . PRO A 1 99 ? 5.456 -2.043 -3.928 1.00 87.56 99 PRO A O 1
ATOM 790 N N . LEU A 1 100 ? 6.409 -0.325 -5.034 1.00 90.12 100 LEU A N 1
ATOM 791 C CA . LEU A 1 100 ? 7.101 -1.142 -6.019 1.00 90.12 100 LEU A CA 1
ATOM 792 C C . LEU A 1 100 ? 8.463 -0.546 -6.373 1.00 90.12 100 LEU A C 1
ATOM 794 O O . LEU A 1 100 ? 8.692 0.655 -6.255 1.00 90.12 100 LEU A O 1
ATOM 798 N N . THR A 1 101 ? 9.370 -1.414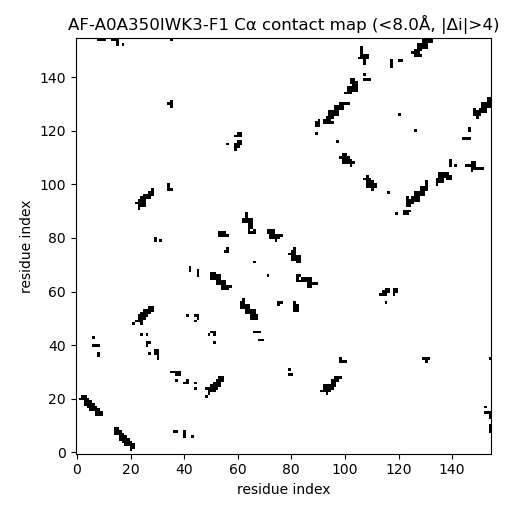 -6.815 1.00 91.19 101 THR A N 1
ATOM 799 C CA . THR A 1 101 ? 10.687 -1.032 -7.346 1.00 91.19 101 THR A CA 1
ATOM 800 C C . THR A 1 101 ? 10.743 -1.116 -8.868 1.00 91.19 101 THR A C 1
ATOM 802 O O . THR A 1 101 ? 11.509 -0.381 -9.485 1.00 91.19 101 THR A O 1
ATOM 805 N N . SER A 1 102 ? 9.923 -1.981 -9.470 1.00 93.19 102 SER A N 1
ATOM 806 C CA . SER A 1 102 ? 9.677 -2.050 -10.912 1.00 93.19 102 SER A CA 1
ATOM 807 C C . SER A 1 102 ? 8.326 -2.695 -11.212 1.00 93.19 102 SER A C 1
ATOM 809 O O . SER A 1 102 ? 7.778 -3.398 -10.356 1.00 93.19 102 SER A O 1
ATOM 811 N N . TYR A 1 103 ? 7.799 -2.467 -12.414 1.00 95.44 103 TYR A N 1
ATOM 812 C CA . TYR A 1 103 ? 6.579 -3.099 -12.925 1.00 95.44 103 TYR A CA 1
ATOM 813 C C . TYR A 1 103 ? 6.623 -3.260 -14.448 1.00 95.44 103 TYR A C 1
ATOM 815 O O . TYR A 1 103 ? 7.420 -2.606 -15.113 1.00 95.44 103 TYR A O 1
ATOM 823 N N . ASP A 1 104 ? 5.775 -4.125 -15.000 1.00 96.19 104 ASP A N 1
ATOM 824 C CA . ASP A 1 104 ? 5.630 -4.312 -16.449 1.00 96.19 104 ASP A CA 1
ATOM 825 C C . ASP A 1 104 ? 4.185 -4.078 -16.931 1.00 96.19 104 ASP A C 1
ATOM 827 O O . ASP A 1 104 ? 3.288 -3.746 -16.149 1.00 96.19 104 ASP A O 1
ATOM 831 N N . LEU A 1 105 ? 3.957 -4.238 -18.240 1.00 94.50 105 LEU A N 1
ATOM 832 C CA . LEU A 1 105 ? 2.648 -4.044 -18.883 1.00 94.50 105 LEU A CA 1
ATOM 833 C C . LEU A 1 105 ? 1.575 -5.050 -18.433 1.00 94.50 105 LEU A C 1
ATOM 835 O O . LEU A 1 105 ? 0.387 -4.782 -18.599 1.00 94.50 105 LEU A O 1
ATOM 839 N N . ASP A 1 106 ? 1.983 -6.180 -17.852 1.00 95.19 106 ASP A N 1
ATOM 840 C CA . ASP A 1 106 ? 1.090 -7.190 -17.277 1.00 95.19 106 ASP A CA 1
ATOM 841 C C . ASP A 1 106 ? 0.801 -6.923 -15.787 1.00 95.19 106 ASP A C 1
ATOM 843 O O . ASP A 1 106 ? 0.176 -7.749 -15.112 1.00 95.19 106 ASP A O 1
ATOM 847 N N . PHE A 1 107 ? 1.262 -5.781 -15.263 1.00 95.00 107 PHE A N 1
ATOM 848 C CA . PHE A 1 107 ? 1.178 -5.389 -13.857 1.00 95.00 107 PHE A CA 1
ATOM 849 C C . PHE A 1 107 ? 1.834 -6.393 -12.900 1.00 95.00 107 PHE A C 1
ATOM 851 O O . PHE A 1 107 ? 1.474 -6.484 -11.716 1.00 95.00 107 PHE A O 1
ATOM 858 N N . ASN A 1 108 ? 2.831 -7.136 -13.388 1.00 95.69 108 ASN A N 1
ATOM 859 C CA . ASN A 1 108 ? 3.792 -7.769 -12.500 1.00 95.69 108 ASN A CA 1
ATOM 860 C C . ASN A 1 108 ? 4.588 -6.663 -11.801 1.00 95.69 108 ASN A C 1
ATOM 862 O O . ASN A 1 108 ? 4.729 -5.558 -12.325 1.00 95.69 108 ASN A O 1
ATOM 866 N N . ARG A 1 109 ? 5.105 -6.944 -10.605 1.00 93.94 109 ARG A N 1
ATOM 867 C CA . ARG A 1 109 ? 5.905 -5.975 -9.853 1.00 93.94 109 ARG A CA 1
ATOM 868 C C . ARG A 1 109 ? 7.065 -6.650 -9.148 1.00 93.94 109 ARG A C 1
ATOM 870 O O . ARG A 1 109 ? 6.963 -7.814 -8.760 1.00 93.94 109 ARG A O 1
ATOM 877 N N . THR A 1 110 ? 8.097 -5.871 -8.862 1.00 92.19 110 THR A N 1
ATOM 878 C CA . THR A 1 110 ? 9.085 -6.195 -7.831 1.00 92.19 110 THR A CA 1
ATOM 879 C C . THR A 1 110 ? 8.946 -5.241 -6.648 1.00 92.19 110 THR A C 1
ATOM 881 O O . THR A 1 110 ? 8.405 -4.141 -6.769 1.00 92.19 110 THR A O 1
ATOM 884 N N . GLY A 1 111 ? 9.425 -5.675 -5.487 1.00 87.75 111 GLY A N 1
ATOM 885 C CA . GLY A 1 111 ? 9.610 -4.821 -4.316 1.00 87.75 111 GLY A CA 1
A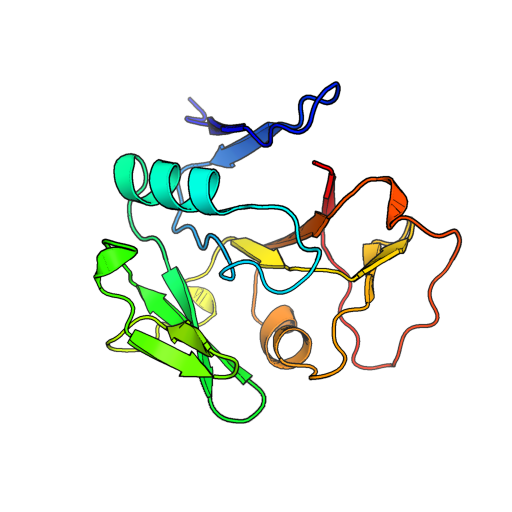TOM 886 C C . GLY A 1 111 ? 10.911 -5.187 -3.608 1.00 87.75 111 GLY A C 1
ATOM 887 O O . GLY A 1 111 ? 11.711 -5.965 -4.121 1.00 87.75 111 GLY A O 1
ATOM 888 N N . TYR A 1 112 ? 11.095 -4.727 -2.373 1.00 83.81 112 TYR A N 1
ATOM 889 C CA . TYR A 1 112 ? 12.333 -4.924 -1.599 1.00 83.81 112 TYR A CA 1
ATOM 890 C C . TYR A 1 112 ? 12.604 -6.366 -1.100 1.00 83.81 112 TYR A C 1
ATOM 892 O O . TYR A 1 112 ? 13.415 -6.577 -0.199 1.00 83.81 112 TYR A O 1
ATOM 900 N N . GLY A 1 113 ? 11.925 -7.378 -1.651 1.00 78.19 113 GLY A N 1
ATOM 901 C CA . GLY A 1 113 ? 12.287 -8.791 -1.469 1.00 78.19 113 GLY A CA 1
ATOM 902 C C . GLY A 1 113 ? 11.908 -9.435 -0.129 1.00 78.19 113 GLY A C 1
ATOM 903 O O . GLY A 1 113 ? 12.454 -10.478 0.221 1.00 78.19 113 GLY A O 1
ATOM 904 N N . LYS A 1 114 ? 10.991 -8.843 0.650 1.00 75.62 114 LYS A N 1
ATOM 905 C CA . LYS A 1 114 ? 10.516 -9.424 1.928 1.00 75.62 114 LYS A CA 1
ATOM 906 C C . LYS A 1 114 ? 9.209 -10.220 1.825 1.00 75.62 114 LYS A C 1
ATOM 908 O O . LYS A 1 114 ? 8.820 -10.878 2.785 1.00 75.62 114 LYS A O 1
ATOM 913 N N . GLY A 1 115 ? 8.505 -10.147 0.695 1.00 81.50 115 GLY A N 1
ATOM 914 C CA . GLY A 1 115 ? 7.238 -10.866 0.486 1.00 81.50 115 GLY A CA 1
ATOM 915 C C . GLY A 1 115 ? 6.086 -10.428 1.406 1.00 81.50 115 GLY A C 1
ATOM 916 O O . GLY A 1 115 ? 5.060 -11.102 1.479 1.00 81.50 115 GLY A O 1
ATOM 917 N N . HIS A 1 116 ? 6.227 -9.301 2.114 1.00 87.69 116 HIS A N 1
ATOM 918 C CA . HIS A 1 116 ? 5.205 -8.780 3.026 1.00 87.69 116 HIS A CA 1
ATOM 919 C C . HIS A 1 116 ? 3.866 -8.555 2.318 1.00 87.69 116 HIS A C 1
ATOM 921 O O . HIS A 1 116 ? 2.832 -9.026 2.792 1.00 87.69 116 HIS A O 1
ATOM 927 N N . TYR A 1 117 ? 3.894 -7.894 1.160 1.00 89.12 117 TYR A N 1
ATOM 928 C CA . TYR A 1 117 ? 2.695 -7.661 0.361 1.00 89.12 117 TYR A CA 1
ATOM 929 C C . TYR A 1 117 ? 2.167 -8.959 -0.256 1.00 89.12 117 TYR A C 1
ATOM 931 O O . TYR A 1 117 ? 0.980 -9.240 -0.122 1.00 89.12 117 TYR A O 1
ATOM 939 N N . ASP A 1 118 ? 3.017 -9.814 -0.830 1.00 89.38 118 ASP A N 1
ATOM 940 C CA . ASP A 1 118 ? 2.564 -11.083 -1.429 1.00 89.38 118 ASP A CA 1
ATOM 941 C C . ASP A 1 118 ? 1.812 -11.975 -0.427 1.00 89.38 118 ASP A C 1
ATOM 943 O O . ASP A 1 118 ? 0.859 -12.659 -0.794 1.00 89.38 118 ASP A O 1
ATOM 947 N N . SER A 1 119 ? 2.147 -11.884 0.868 1.00 89.44 119 SER A N 1
ATOM 948 C CA . SER A 1 119 ? 1.442 -12.603 1.940 1.00 89.44 119 SER A CA 1
ATOM 949 C C . SER A 1 119 ? -0.023 -12.178 2.161 1.00 89.44 119 SER A C 1
ATOM 951 O O . SER A 1 119 ? -0.799 -12.927 2.774 1.00 89.44 119 SER A O 1
ATOM 953 N N . ILE A 1 120 ? -0.407 -10.983 1.697 1.00 90.69 120 ILE A N 1
ATOM 954 C CA . ILE A 1 120 ? -1.739 -10.400 1.906 1.00 90.69 120 ILE A CA 1
ATOM 955 C C . ILE A 1 120 ? -2.510 -10.136 0.612 1.00 90.69 120 ILE A C 1
ATOM 957 O O . ILE A 1 120 ? -3.734 -10.152 0.660 1.00 90.69 120 ILE A O 1
ATOM 961 N N . LEU A 1 121 ? -1.848 -9.924 -0.534 1.00 90.31 121 LEU A N 1
ATOM 962 C CA . LEU A 1 121 ? -2.510 -9.414 -1.745 1.00 90.31 121 LEU A CA 1
ATOM 963 C C . LEU A 1 121 ? -3.595 -10.343 -2.304 1.00 90.31 121 LEU A C 1
ATOM 965 O O . LEU A 1 121 ? -4.526 -9.859 -2.939 1.00 90.31 121 LEU A O 1
ATOM 969 N N . SER A 1 122 ? -3.533 -11.650 -2.033 1.00 91.06 122 SER A N 1
ATOM 970 C CA . SER A 1 122 ? -4.591 -12.602 -2.416 1.00 91.06 122 SER A CA 1
ATOM 971 C C . SER A 1 122 ? -5.895 -12.405 -1.641 1.00 91.06 122 SER A C 1
ATOM 973 O O . SER A 1 122 ? -6.930 -12.929 -2.039 1.00 91.06 122 SER A O 1
ATOM 975 N N . LYS A 1 123 ? -5.843 -11.669 -0.527 1.00 89.62 123 LYS A N 1
ATOM 976 C CA . LYS A 1 123 ? -6.967 -11.391 0.374 1.00 89.62 123 LYS A CA 1
ATOM 977 C C . LYS A 1 123 ? -7.527 -9.983 0.186 1.00 89.62 123 LYS A C 1
ATOM 979 O O . LYS A 1 123 ? -8.503 -9.643 0.842 1.00 89.62 123 LYS A O 1
ATOM 984 N N . ILE A 1 124 ? -6.897 -9.173 -0.665 1.00 87.12 124 ILE A N 1
ATOM 985 C CA . ILE A 1 124 ? -7.266 -7.781 -0.912 1.00 87.12 124 ILE A CA 1
ATOM 986 C C . ILE A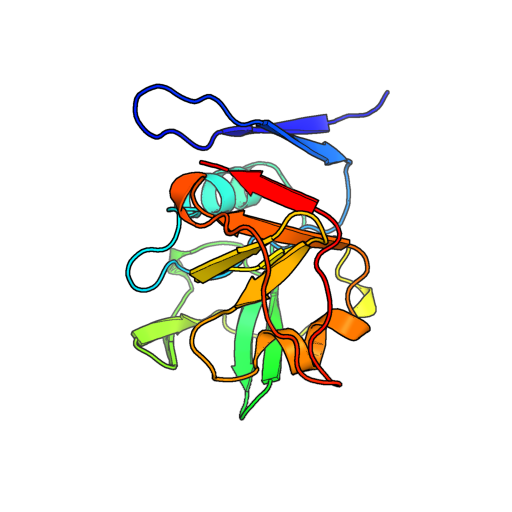 1 124 ? -8.037 -7.687 -2.221 1.00 87.12 124 ILE A C 1
ATOM 988 O O . ILE A 1 124 ? -7.659 -8.293 -3.226 1.00 87.12 124 ILE A O 1
ATOM 992 N N . ARG A 1 125 ? -9.110 -6.893 -2.209 1.00 84.12 125 ARG A N 1
ATOM 993 C CA . ARG A 1 125 ? -9.985 -6.720 -3.365 1.00 84.12 125 ARG A CA 1
ATOM 994 C C . ARG A 1 125 ? -9.315 -5.937 -4.493 1.00 84.12 125 ARG A C 1
ATOM 996 O O . ARG A 1 125 ? -9.249 -6.453 -5.604 1.00 84.12 125 ARG A O 1
ATOM 1003 N N . CYS A 1 126 ? -8.823 -4.731 -4.202 1.00 87.19 126 CYS A N 1
ATOM 1004 C CA . CYS A 1 126 ? -8.140 -3.876 -5.171 1.00 87.19 126 CYS A CA 1
ATOM 1005 C C . CYS A 1 126 ? -6.703 -3.581 -4.721 1.00 87.19 126 CYS A C 1
ATOM 1007 O O . CYS A 1 126 ? -6.462 -3.123 -3.605 1.00 87.19 126 CYS A O 1
ATOM 1009 N N . LYS A 1 127 ? -5.735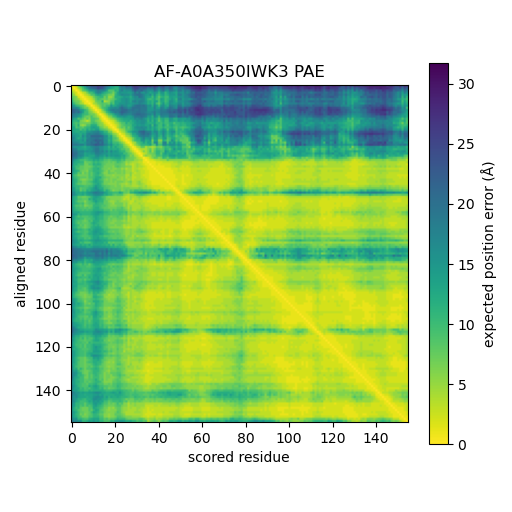 -3.805 -5.605 1.00 90.31 127 LYS A N 1
ATOM 1010 C CA . LYS A 1 127 ? -4.293 -3.647 -5.356 1.00 90.31 127 LYS A CA 1
ATOM 1011 C C . LYS A 1 127 ? -3.709 -2.749 -6.433 1.00 90.31 127 LYS A C 1
ATOM 1013 O O . LYS A 1 127 ? -3.599 -3.133 -7.594 1.00 90.31 127 LYS A O 1
ATOM 1018 N N . THR A 1 128 ? -3.374 -1.530 -6.032 1.00 89.56 128 THR A N 1
ATOM 1019 C CA . THR A 1 128 ? -2.890 -0.476 -6.926 1.00 89.56 128 THR A CA 1
ATOM 1020 C C . THR A 1 128 ? -1.427 -0.202 -6.632 1.00 89.56 128 THR A C 1
ATOM 1022 O O . THR A 1 128 ? -1.083 0.167 -5.514 1.00 89.56 128 THR A O 1
ATOM 1025 N N . GLY A 1 129 ? -0.561 -0.393 -7.621 1.00 90.88 129 GLY A N 1
ATOM 1026 C CA . GLY A 1 129 ? 0.839 0.004 -7.520 1.00 90.88 129 GLY A CA 1
ATOM 1027 C C . GLY A 1 129 ? 0.977 1.516 -7.560 1.00 90.88 129 GLY A C 1
ATOM 1028 O O . GLY A 1 129 ? 0.333 2.156 -8.390 1.00 90.88 129 GLY A O 1
ATOM 1029 N N . ILE A 1 130 ? 1.824 2.067 -6.697 1.00 87.06 130 ILE A N 1
ATOM 1030 C CA . ILE A 1 130 ? 2.245 3.467 -6.775 1.00 87.06 130 ILE A CA 1
ATOM 1031 C C . ILE A 1 130 ? 3.750 3.475 -7.031 1.00 87.06 130 ILE A C 1
ATOM 1033 O O . ILE A 1 130 ? 4.507 2.892 -6.254 1.00 87.06 130 ILE A O 1
ATOM 1037 N N . GLY A 1 131 ? 4.167 4.105 -8.126 1.00 87.75 131 GLY A N 1
ATOM 1038 C CA . GLY A 1 131 ? 5.567 4.169 -8.539 1.00 87.75 131 GLY A CA 1
ATOM 1039 C C . GLY A 1 131 ? 5.829 5.318 -9.507 1.00 87.75 131 GLY A C 1
ATOM 1040 O O . GLY A 1 131 ? 4.926 6.080 -9.828 1.00 87.75 131 GLY A O 1
ATOM 1041 N N . PHE A 1 132 ? 7.060 5.436 -9.978 1.00 87.00 132 PHE A N 1
ATOM 1042 C CA . PHE A 1 132 ? 7.477 6.363 -11.026 1.00 87.00 132 PHE A CA 1
ATOM 1043 C C . PHE A 1 132 ? 7.386 5.699 -12.398 1.00 87.00 132 PHE A C 1
ATOM 1045 O O . PHE A 1 132 ? 7.551 4.484 -12.523 1.00 87.00 132 PHE A O 1
ATOM 1052 N N . SER A 1 133 ? 7.177 6.496 -13.444 1.00 89.00 133 SER A N 1
ATOM 1053 C CA . SER A 1 133 ? 7.082 5.993 -14.822 1.00 89.00 133 SER A CA 1
ATOM 1054 C C . SER A 1 133 ? 8.350 5.261 -15.293 1.00 89.00 133 SER A C 1
ATOM 1056 O O . SER A 1 133 ? 8.293 4.311 -16.070 1.00 89.00 133 SER A O 1
ATOM 1058 N N . GLU A 1 134 ? 9.498 5.663 -14.757 1.00 90.25 134 GLU A N 1
ATOM 1059 C CA . GLU A 1 134 ? 10.837 5.147 -15.018 1.00 90.25 134 GLU A CA 1
ATOM 1060 C C . GLU A 1 134 ? 11.065 3.757 -14.417 1.00 90.25 134 GLU A C 1
ATOM 1062 O O . GLU A 1 134 ? 12.037 3.085 -14.758 1.00 90.25 134 GLU A O 1
ATOM 1067 N N . GLN A 1 135 ? 10.177 3.315 -13.523 1.00 92.38 135 GLN A N 1
ATOM 1068 C CA . GLN A 1 135 ? 10.204 1.972 -12.949 1.00 92.38 135 GLN A CA 1
ATOM 1069 C C . GLN A 1 135 ? 9.521 0.936 -13.860 1.00 92.38 135 GLN A C 1
ATOM 1071 O O . GLN A 1 135 ? 9.544 -0.259 -13.545 1.00 92.38 135 GLN A O 1
ATOM 1076 N N . MET A 1 136 ? 8.924 1.366 -14.978 1.00 95.31 136 MET A N 1
ATOM 1077 C CA . MET A 1 136 ? 8.373 0.459 -15.979 1.00 95.31 136 MET A CA 1
ATOM 1078 C C . MET A 1 136 ? 9.495 -0.245 -16.748 1.00 95.31 136 MET A C 1
ATOM 1080 O O . MET A 1 136 ? 10.427 0.390 -17.239 1.00 95.31 136 MET A O 1
ATOM 1084 N N . VAL A 1 137 ? 9.377 -1.560 -16.899 1.00 96.31 137 VAL A N 1
ATOM 1085 C CA . VAL A 1 137 ? 10.281 -2.389 -17.702 1.00 96.31 137 VAL A CA 1
ATOM 1086 C C . VAL A 1 137 ? 9.493 -3.225 -18.707 1.00 96.31 137 VAL A C 1
ATOM 1088 O O . VAL A 1 137 ? 8.291 -3.432 -18.549 1.00 96.31 137 VAL A O 1
ATOM 1091 N N . ASP A 1 138 ? 10.176 -3.738 -19.730 1.00 95.44 138 ASP A N 1
ATOM 1092 C CA . ASP A 1 138 ? 9.529 -4.524 -20.788 1.00 95.44 138 ASP A CA 1
ATOM 1093 C C . ASP A 1 138 ? 8.914 -5.827 -20.258 1.00 95.44 138 ASP A C 1
ATOM 1095 O O . ASP A 1 138 ? 7.829 -6.227 -20.679 1.00 95.44 138 ASP A O 1
ATOM 1099 N N . HIS A 1 139 ? 9.616 -6.504 -19.346 1.00 95.44 139 HIS A N 1
ATOM 1100 C CA . HIS A 1 139 ? 9.187 -7.779 -18.786 1.00 95.44 139 HIS A CA 1
ATOM 1101 C C . HIS A 1 139 ? 9.832 -8.041 -17.426 1.00 95.44 139 HIS A C 1
ATOM 1103 O O . HIS A 1 139 ? 11.030 -7.805 -17.243 1.00 95.44 139 HIS A O 1
ATOM 1109 N N . LEU A 1 140 ? 9.050 -8.586 -16.494 1.00 94.06 140 LEU A N 1
ATOM 1110 C CA . LEU A 1 140 ? 9.542 -9.116 -15.228 1.00 94.06 140 LEU A CA 1
ATOM 1111 C C . LEU A 1 140 ? 9.386 -10.634 -15.164 1.00 94.06 140 LEU A C 1
ATOM 1113 O O . LEU A 1 140 ? 8.304 -11.175 -15.389 1.00 94.06 140 LEU A O 1
ATOM 1117 N N . GLU A 1 141 ? 10.454 -11.316 -14.753 1.00 90.50 141 GLU A N 1
ATOM 1118 C CA . GLU A 1 141 ? 10.355 -12.712 -14.339 1.00 90.50 141 GLU A CA 1
ATOM 1119 C C . GLU A 1 141 ? 9.595 -12.792 -13.010 1.00 90.50 141 GLU A C 1
ATOM 1121 O O . GLU A 1 141 ? 9.980 -12.180 -12.012 1.00 90.50 141 GLU A O 1
ATOM 1126 N N . THR A 1 142 ? 8.495 -13.544 -12.993 1.00 85.06 142 THR A N 1
ATOM 1127 C CA . THR A 1 142 ? 7.648 -13.693 -11.806 1.00 85.06 142 THR A CA 1
ATOM 1128 C C . THR A 1 142 ? 7.811 -15.051 -11.155 1.00 85.06 142 THR A C 1
ATOM 1130 O O . THR A 1 142 ? 7.789 -16.085 -11.824 1.00 85.06 142 THR A O 1
ATOM 1133 N N . GLU A 1 143 ? 7.846 -15.064 -9.828 1.00 83.31 143 GLU A N 1
ATOM 1134 C CA . GLU A 1 143 ? 7.734 -16.296 -9.057 1.00 83.31 143 GLU A CA 1
ATOM 1135 C C . GLU A 1 143 ? 6.285 -16.800 -8.998 1.00 83.31 143 GLU A C 1
ATOM 1137 O O . GLU A 1 143 ? 5.334 -16.028 -9.097 1.00 83.31 143 GLU A O 1
ATOM 1142 N N . ALA A 1 144 ? 6.094 -18.102 -8.760 1.00 83.00 144 ALA A N 1
ATOM 1143 C CA . ALA A 1 144 ? 4.765 -18.729 -8.736 1.00 83.00 144 ALA A CA 1
ATOM 1144 C C . ALA A 1 144 ? 3.807 -18.149 -7.675 1.00 83.00 144 ALA A C 1
ATOM 1146 O O . ALA A 1 144 ? 2.594 -18.310 -7.782 1.00 83.00 144 ALA A O 1
ATOM 1147 N N . HIS A 1 145 ? 4.348 -17.506 -6.640 1.00 81.12 145 HIS A N 1
ATOM 1148 C CA . HIS A 1 145 ? 3.578 -16.893 -5.562 1.00 81.12 145 HIS A CA 1
ATOM 1149 C C . HIS A 1 145 ? 3.422 -15.372 -5.717 1.00 81.12 145 HIS A C 1
ATOM 1151 O O . HIS A 1 145 ? 2.770 -14.748 -4.879 1.00 81.12 145 HIS A O 1
ATOM 1157 N N . ALA A 1 146 ? 4.016 -14.773 -6.754 1.00 85.06 146 ALA A N 1
ATOM 1158 C CA . ALA A 1 146 ? 3.897 -13.349 -7.019 1.00 85.06 146 ALA A CA 1
ATOM 1159 C C . ALA A 1 146 ? 2.479 -13.032 -7.504 1.00 85.06 146 ALA A C 1
ATOM 1161 O O . ALA A 1 146 ? 1.957 -13.650 -8.433 1.00 85.06 146 ALA A O 1
ATOM 1162 N N . ILE A 1 147 ? 1.842 -12.056 -6.862 1.00 90.69 147 ILE A N 1
ATOM 1163 C CA . ILE A 1 147 ? 0.473 -11.653 -7.196 1.00 90.69 147 ILE A CA 1
ATOM 1164 C C . ILE A 1 147 ? 0.535 -10.382 -8.031 1.00 90.69 147 ILE A C 1
ATOM 1166 O O . ILE A 1 147 ? 1.097 -9.396 -7.577 1.00 90.69 147 ILE A O 1
ATOM 1170 N N . ARG A 1 148 ? -0.053 -10.375 -9.228 1.00 94.25 148 ARG A N 1
ATOM 1171 C CA . ARG A 1 148 ? -0.137 -9.169 -10.072 1.00 94.25 148 ARG A CA 1
ATOM 1172 C C . ARG A 1 148 ? -0.943 -8.066 -9.403 1.00 94.25 148 ARG A C 1
ATOM 1174 O O . ARG A 1 148 ? -1.839 -8.354 -8.614 1.00 94.25 148 ARG A O 1
ATOM 1181 N N . LEU A 1 149 ? -0.635 -6.818 -9.727 1.00 94.62 149 LEU A N 1
ATOM 1182 C CA . LEU A 1 149 ? -1.473 -5.679 -9.365 1.00 94.62 149 LEU A CA 1
ATOM 1183 C C . LEU A 1 149 ? -2.680 -5.592 -10.306 1.00 94.62 149 LEU A C 1
ATOM 1185 O O . LEU A 1 149 ? -2.686 -6.190 -11.378 1.00 94.62 149 LEU A O 1
ATOM 1189 N N . ASP A 1 150 ? -3.706 -4.849 -9.899 1.00 92.94 150 ASP A N 1
ATOM 1190 C CA . ASP A 1 150 ? -4.867 -4.583 -10.756 1.00 92.94 150 ASP A CA 1
ATOM 1191 C C . ASP A 1 150 ? -4.626 -3.357 -11.653 1.00 92.94 150 ASP A C 1
ATOM 1193 O O . ASP A 1 150 ? -5.189 -3.256 -12.740 1.00 92.94 150 ASP A O 1
ATOM 1197 N N . THR A 1 151 ? -3.797 -2.419 -11.188 1.00 90.94 151 THR A N 1
ATOM 1198 C CA . THR A 1 151 ? -3.371 -1.224 -11.925 1.00 90.94 151 THR A CA 1
ATOM 1199 C C . THR A 1 151 ? -2.102 -0.645 -11.302 1.00 90.94 151 THR A C 1
ATOM 1201 O O . THR A 1 151 ? -1.780 -0.934 -10.145 1.00 90.94 151 THR A O 1
ATOM 1204 N N . VAL A 1 152 ? -1.413 0.220 -12.043 1.00 89.62 152 VAL A N 1
ATOM 1205 C CA . VAL A 1 152 ? -0.315 1.057 -11.544 1.00 89.62 152 VAL A CA 1
ATOM 1206 C C . VAL A 1 152 ? -0.639 2.524 -11.830 1.00 89.62 152 VAL A C 1
ATOM 1208 O O . VAL A 1 152 ? -1.204 2.843 -12.875 1.00 89.62 152 VAL A O 1
ATOM 1211 N N . ILE A 1 153 ? -0.332 3.405 -10.880 1.00 85.31 153 ILE A N 1
ATOM 1212 C CA . ILE A 1 153 ? -0.438 4.859 -11.017 1.00 85.31 153 ILE A CA 1
ATOM 1213 C C . ILE A 1 153 ? 0.966 5.434 -10.889 1.00 85.31 153 ILE A C 1
ATOM 1215 O O . ILE A 1 153 ? 1.694 5.089 -9.956 1.00 85.31 153 ILE A O 1
ATOM 1219 N N . HIS A 1 154 ? 1.327 6.296 -11.836 1.00 80.19 154 HIS A N 1
ATOM 1220 C CA . HIS A 1 154 ? 2.638 6.935 -11.868 1.00 80.19 154 HIS A CA 1
ATOM 1221 C C . HIS A 1 154 ? 2.571 8.290 -11.161 1.00 80.19 154 HIS A C 1
ATOM 1223 O O . HIS A 1 154 ? 1.574 8.987 -11.343 1.00 80.19 154 HIS A O 1
ATOM 1229 N N . ALA A 1 155 ? 3.582 8.665 -10.383 1.00 69.81 155 ALA A N 1
ATOM 1230 C CA . ALA A 1 155 ? 3.793 10.056 -9.967 1.00 69.81 155 ALA A CA 1
ATOM 1231 C C . ALA A 1 155 ? 4.599 10.814 -11.027 1.00 69.81 155 ALA A C 1
ATOM 1233 O O . ALA A 1 155 ? 5.467 10.172 -11.662 1.00 69.81 155 ALA A O 1
#

Sequence (155 aa):
MRDSFLIFFDECHSKSYLFLDKGHFIIAHLPVHQEVNIIPAIEYALCTLKNVYLPRAKGNTLQFVETDSLDALKPGAFMIGEPQGEAVAYDQIDLVFVPLTSYDLDFNRTGYGKGHYDSILSKIRCKTGIGFSEQMVDHLETEAHAIRLDTVIHA